Protein AF-A0A811MBH6-F1 (afdb_monomer_lite)

Secondary structure (DSSP, 8-state):
-HHHHHHHHHHHHHHHHHHHHHHHHHTS---PPP-------HHHHHIIIIITHHHH-S--TTT----TT--TT------TTTSPTTHHHHHHHHHHHHHTS-HHHHHHHHHHHHHHHHHHHHHHHHHHHH--SS-----HHHHHHHHHHHHHHHHHH--TT-----THHHHHHHHHTT--

Structure (mmCIF, N/CA/C/O backbone):
data_AF-A0A811MBH6-F1
#
_entry.id   AF-A0A811MBH6-F1
#
loop_
_atom_site.group_PDB
_atom_site.id
_atom_site.type_symbol
_atom_site.label_atom_id
_atom_site.label_alt_id
_atom_site.label_comp_id
_atom_site.label_asym_id
_atom_site.label_entity_id
_atom_site.label_seq_id
_atom_site.pdbx_PDB_ins_code
_atom_site.Cartn_x
_atom_site.Cartn_y
_atom_site.Cartn_z
_atom_site.occupancy
_atom_site.B_iso_or_equiv
_atom_site.auth_seq_id
_atom_site.auth_comp_id
_atom_site.auth_asym_id
_atom_site.auth_atom_id
_atom_site.pdbx_PDB_model_num
ATOM 1 N N . MET A 1 1 ? 5.755 -12.358 73.484 1.00 59.94 1 MET A N 1
ATOM 2 C CA . MET A 1 1 ? 5.235 -13.319 72.477 1.00 59.94 1 MET A CA 1
ATOM 3 C C . MET A 1 1 ? 4.619 -12.594 71.276 1.00 59.94 1 MET A C 1
ATOM 5 O O . MET A 1 1 ? 4.309 -13.219 70.271 1.00 59.94 1 MET A O 1
ATOM 9 N N . ASP A 1 2 ? 4.508 -11.267 71.351 1.00 74.44 2 ASP A N 1
ATOM 10 C CA . ASP A 1 2 ? 3.654 -10.449 70.485 1.00 74.44 2 ASP A CA 1
ATOM 11 C C . ASP A 1 2 ? 4.370 -9.972 69.214 1.00 74.44 2 ASP A C 1
ATOM 13 O O . ASP A 1 2 ? 3.753 -9.824 68.164 1.00 74.44 2 ASP A O 1
ATOM 17 N N . THR A 1 3 ? 5.696 -9.826 69.267 1.00 75.06 3 THR A N 1
ATOM 18 C CA . THR A 1 3 ? 6.516 -9.397 68.125 1.00 75.06 3 THR A CA 1
ATOM 19 C C . THR A 1 3 ? 6.673 -10.495 67.073 1.00 75.06 3 THR A C 1
ATOM 21 O O . THR A 1 3 ? 6.572 -10.224 65.881 1.00 75.06 3 THR A O 1
ATOM 24 N N . LEU A 1 4 ? 6.848 -11.755 67.489 1.00 79.38 4 LEU A N 1
ATOM 25 C CA . LEU A 1 4 ? 6.951 -12.896 66.571 1.00 79.38 4 LEU A CA 1
ATOM 26 C C . LEU A 1 4 ? 5.617 -13.156 65.850 1.00 79.38 4 LEU A C 1
ATOM 28 O O . LEU A 1 4 ? 5.606 -13.414 64.647 1.00 79.38 4 LEU A O 1
ATOM 32 N N . ALA A 1 5 ? 4.492 -13.003 66.557 1.00 81.56 5 ALA A N 1
ATOM 33 C CA . ALA A 1 5 ? 3.159 -13.088 65.966 1.00 81.56 5 ALA A CA 1
ATOM 34 C C . ALA A 1 5 ? 2.901 -11.956 64.952 1.00 81.56 5 ALA A C 1
ATOM 36 O O . ALA A 1 5 ? 2.386 -12.220 63.869 1.00 81.56 5 ALA A O 1
ATOM 37 N N . GLN A 1 6 ? 3.316 -10.720 65.254 1.00 83.44 6 GLN A N 1
ATOM 38 C CA . GLN A 1 6 ? 3.196 -9.578 64.336 1.00 83.44 6 GLN A CA 1
ATOM 39 C C . GLN A 1 6 ? 4.056 -9.719 63.073 1.00 83.44 6 GLN A C 1
ATOM 41 O O . GLN A 1 6 ? 3.622 -9.361 61.979 1.00 83.44 6 GLN A O 1
ATOM 46 N N . VAL A 1 7 ? 5.269 -10.264 63.193 1.00 86.62 7 VAL A N 1
ATOM 47 C CA . VAL A 1 7 ? 6.139 -10.493 62.028 1.00 86.62 7 VAL A CA 1
ATOM 48 C C . VAL A 1 7 ? 5.552 -11.576 61.116 1.00 86.62 7 VAL A C 1
ATOM 50 O O . VAL A 1 7 ? 5.576 -11.428 59.894 1.00 86.62 7 VAL A O 1
ATOM 53 N N . LEU A 1 8 ? 4.956 -12.631 61.685 1.00 85.50 8 LEU A N 1
ATOM 54 C CA . LEU A 1 8 ? 4.286 -13.681 60.910 1.00 85.50 8 LEU A CA 1
ATOM 55 C C . LEU A 1 8 ? 3.017 -13.177 60.204 1.00 85.50 8 LEU A C 1
ATOM 57 O O . LEU A 1 8 ? 2.779 -13.531 59.045 1.00 85.50 8 LEU A O 1
ATOM 61 N N . THR A 1 9 ? 2.211 -12.329 60.849 1.00 89.06 9 THR A N 1
ATOM 62 C CA . THR A 1 9 ? 1.011 -11.753 60.216 1.00 89.06 9 THR A CA 1
ATOM 63 C C . THR A 1 9 ? 1.363 -10.762 59.109 1.00 89.06 9 THR A C 1
ATOM 65 O O . THR A 1 9 ? 0.762 -10.807 58.037 1.00 89.06 9 THR A O 1
ATOM 68 N N . LEU A 1 10 ? 2.388 -9.926 59.301 1.00 88.88 10 LEU A N 1
ATOM 69 C CA . LEU A 1 10 ? 2.881 -9.030 58.250 1.00 88.88 10 LEU A CA 1
ATOM 70 C C . LEU A 1 10 ? 3.491 -9.805 57.076 1.00 88.88 10 LEU A C 1
ATOM 72 O O . LEU A 1 10 ? 3.216 -9.485 55.920 1.00 88.88 10 LEU A O 1
ATOM 76 N N . GLY A 1 11 ? 4.267 -10.856 57.356 1.00 89.75 11 GLY A N 1
ATOM 77 C CA . GLY A 1 11 ? 4.858 -11.709 56.325 1.00 89.75 11 GLY A CA 1
ATOM 78 C C . GLY A 1 11 ? 3.803 -12.424 55.478 1.00 89.75 11 GLY A C 1
ATOM 79 O O . GLY A 1 11 ? 3.875 -12.410 54.249 1.00 89.75 11 GLY A O 1
ATOM 80 N N . THR A 1 12 ? 2.776 -12.992 56.113 1.00 90.94 12 THR A N 1
ATOM 81 C CA . THR A 1 12 ? 1.670 -13.656 55.401 1.00 90.94 12 THR A CA 1
ATOM 82 C C . THR A 1 12 ? 0.827 -12.666 54.596 1.00 90.94 12 THR A C 1
ATOM 84 O O . THR A 1 12 ? 0.524 -12.942 53.435 1.00 90.94 12 THR A O 1
ATOM 87 N N . ALA A 1 13 ? 0.527 -11.483 55.141 1.00 90.31 13 ALA A N 1
ATOM 88 C CA . ALA A 1 13 ? -0.173 -10.424 54.415 1.00 90.31 13 ALA A CA 1
ATOM 89 C C . ALA A 1 13 ? 0.612 -9.945 53.181 1.00 90.31 13 ALA A C 1
ATOM 91 O O . ALA A 1 13 ? 0.028 -9.761 52.113 1.00 90.31 13 ALA A O 1
ATOM 92 N N . PHE A 1 14 ? 1.937 -9.809 53.292 1.00 91.19 14 PHE A N 1
ATOM 93 C CA . PHE A 1 14 ? 2.798 -9.419 52.175 1.00 91.19 14 PHE A CA 1
ATOM 94 C C . PHE A 1 14 ? 2.843 -10.484 51.073 1.00 91.19 14 PHE A C 1
ATOM 96 O O . PHE A 1 14 ? 2.757 -10.157 49.889 1.00 91.19 14 PHE A O 1
ATOM 103 N N . ILE A 1 15 ? 2.903 -11.767 51.441 1.00 90.38 15 ILE A N 1
ATOM 104 C CA . ILE A 1 15 ? 2.853 -12.876 50.478 1.00 90.38 15 ILE A CA 1
ATOM 105 C C . ILE A 1 15 ? 1.495 -12.920 49.770 1.00 90.38 15 ILE A C 1
ATOM 107 O O . ILE A 1 15 ? 1.453 -13.084 48.552 1.00 90.38 15 ILE A O 1
ATOM 111 N N . ILE A 1 16 ? 0.390 -12.723 50.496 1.00 91.25 16 ILE A N 1
ATOM 112 C CA . ILE A 1 16 ? -0.957 -12.656 49.910 1.00 91.25 16 ILE A CA 1
ATOM 113 C C . ILE A 1 16 ? -1.067 -11.457 48.963 1.00 91.25 16 ILE A C 1
ATOM 115 O O . ILE A 1 16 ? -1.556 -11.605 47.843 1.00 91.25 16 ILE A O 1
ATOM 119 N N . PHE A 1 17 ? -0.559 -10.291 49.364 1.00 88.38 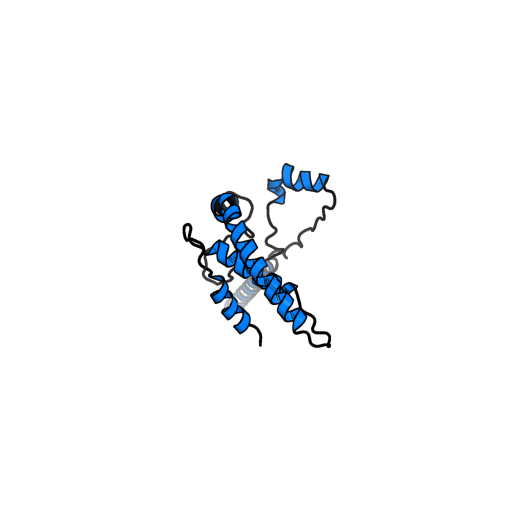17 PHE A N 1
ATOM 120 C CA . PHE A 1 17 ? -0.530 -9.098 48.524 1.00 88.38 17 PHE A CA 1
ATOM 121 C C . PHE A 1 17 ? 0.276 -9.333 47.243 1.00 88.38 17 PHE A C 1
ATOM 123 O O . PHE A 1 17 ? -0.215 -9.054 46.152 1.00 88.38 17 PHE A O 1
ATOM 130 N N . LEU A 1 18 ? 1.468 -9.930 47.343 1.00 87.94 18 LEU A N 1
ATOM 131 C CA . LEU A 1 18 ? 2.272 -10.308 46.182 1.00 87.94 18 LEU A CA 1
ATOM 132 C C . LEU A 1 18 ? 1.572 -11.349 45.309 1.00 87.94 18 LEU A C 1
ATOM 134 O O . LEU A 1 18 ? 1.647 -11.255 44.088 1.00 87.94 18 LEU A O 1
ATOM 138 N N . ALA A 1 19 ? 0.875 -12.321 45.894 1.00 84.06 19 ALA A N 1
ATOM 139 C CA . ALA A 1 19 ? 0.134 -13.326 45.143 1.00 84.06 19 ALA A CA 1
ATOM 140 C C . ALA A 1 19 ? -1.039 -12.703 44.376 1.00 84.06 19 ALA A C 1
ATOM 142 O O . ALA A 1 19 ? -1.227 -13.024 43.207 1.00 84.06 19 ALA A O 1
ATOM 143 N N . ILE A 1 20 ? -1.786 -11.776 44.985 1.00 81.06 20 ILE A N 1
ATOM 144 C CA . ILE A 1 20 ? -2.887 -11.047 44.338 1.00 81.06 20 ILE A CA 1
ATOM 145 C C . ILE A 1 20 ? -2.348 -10.088 43.276 1.00 81.06 20 ILE A C 1
ATOM 147 O O . ILE A 1 20 ? -2.888 -10.036 42.176 1.00 81.06 20 ILE A O 1
ATOM 151 N N . PHE A 1 21 ? -1.267 -9.367 43.567 1.00 74.19 21 PHE A N 1
ATOM 152 C CA . PHE A 1 21 ? -0.643 -8.430 42.637 1.00 74.19 21 PHE A CA 1
ATOM 153 C C . PHE A 1 21 ? -0.051 -9.157 41.428 1.00 74.19 21 PHE A C 1
ATOM 155 O O . PHE A 1 21 ? -0.324 -8.786 40.289 1.00 74.19 21 PHE A O 1
ATOM 162 N N . ARG A 1 22 ? 0.663 -10.269 41.649 1.00 73.50 22 ARG A N 1
ATOM 163 C CA . ARG A 1 22 ? 1.119 -11.155 40.570 1.00 73.50 22 ARG A CA 1
ATOM 164 C C . ARG A 1 22 ? -0.071 -11.741 39.829 1.00 73.50 22 ARG A C 1
ATOM 166 O O . ARG A 1 22 ? -0.105 -11.674 38.615 1.00 73.50 22 ARG A O 1
ATOM 173 N N . ARG A 1 23 ? -1.094 -12.240 40.515 1.00 65.06 23 ARG A N 1
ATOM 174 C CA . ARG A 1 23 ? -2.296 -12.765 39.863 1.00 65.06 23 ARG A CA 1
ATOM 175 C C . ARG A 1 23 ? -3.006 -11.697 39.020 1.00 65.06 23 ARG A C 1
ATOM 177 O O . ARG A 1 23 ? -3.444 -12.016 37.930 1.00 65.06 23 ARG A O 1
ATOM 184 N N . SER A 1 24 ? -3.067 -10.445 39.462 1.00 62.00 24 SER A N 1
ATOM 185 C CA . SER A 1 24 ? -3.649 -9.317 38.720 1.00 62.00 24 SER A CA 1
ATOM 186 C C . SER A 1 24 ? -2.819 -8.942 37.486 1.00 62.00 24 SER A C 1
ATOM 188 O O . SER A 1 24 ? -3.363 -8.799 36.396 1.00 62.00 24 SER A O 1
ATOM 190 N N . ILE A 1 25 ? -1.490 -8.880 37.629 1.00 58.94 25 ILE A N 1
ATOM 191 C CA . ILE A 1 25 ? -0.562 -8.612 36.520 1.00 58.94 25 ILE A CA 1
ATOM 192 C C . ILE A 1 25 ? -0.583 -9.748 35.490 1.00 58.94 25 ILE A C 1
ATOM 194 O O . ILE A 1 25 ? -0.541 -9.496 34.290 1.00 58.94 25 ILE A O 1
ATOM 198 N N . TRP A 1 26 ? -0.675 -10.998 35.947 1.00 55.28 26 TRP A N 1
ATOM 199 C CA . TRP A 1 26 ? -0.705 -12.184 35.088 1.00 55.28 26 TRP A CA 1
ATOM 200 C C . TRP A 1 26 ? -2.098 -12.457 34.499 1.00 55.28 26 TRP A C 1
ATOM 202 O O . TRP A 1 26 ? -2.190 -13.039 33.424 1.00 55.28 26 TRP A O 1
ATOM 212 N N . HIS A 1 27 ? -3.173 -11.982 35.143 1.00 49.97 27 HIS A N 1
ATOM 213 C CA . HIS A 1 27 ? -4.518 -11.883 34.553 1.00 49.97 27 HIS A CA 1
ATOM 214 C C . HIS A 1 27 ? -4.703 -10.617 33.717 1.00 49.97 27 HIS A C 1
ATOM 216 O O . HIS A 1 27 ? -5.833 -10.285 33.352 1.00 49.97 27 HIS A O 1
ATOM 222 N N . GLY A 1 28 ? -3.612 -9.934 33.354 1.00 49.34 28 GLY A N 1
ATOM 223 C CA . GLY A 1 28 ? -3.581 -9.106 32.159 1.00 49.34 28 GLY A CA 1
ATOM 224 C C . GLY A 1 28 ? -4.076 -9.956 30.995 1.00 49.34 28 GLY A C 1
ATOM 225 O O . GLY A 1 28 ? -3.350 -10.799 30.480 1.00 49.34 28 GLY A O 1
ATOM 226 N N . ARG A 1 29 ? -5.368 -9.790 30.693 1.00 46.25 29 ARG A N 1
ATOM 227 C CA . ARG A 1 29 ? -6.180 -10.505 29.709 1.00 46.25 29 ARG A CA 1
ATOM 228 C C . ARG A 1 29 ? -5.295 -11.004 28.570 1.00 46.25 29 ARG A C 1
ATOM 230 O O . ARG A 1 29 ? -4.801 -10.188 27.794 1.00 46.25 29 ARG A O 1
ATOM 237 N N . ALA A 1 30 ? -5.088 -12.322 28.490 1.00 50.75 30 ALA A N 1
ATOM 238 C CA . ALA A 1 30 ? -4.454 -12.931 27.326 1.00 50.75 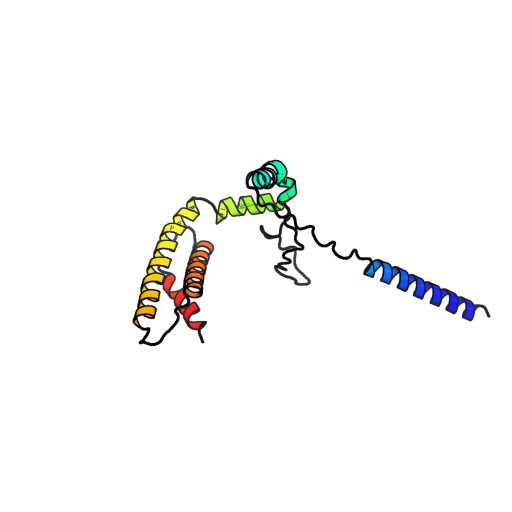30 ALA A CA 1
ATOM 239 C C . ALA A 1 30 ? -5.114 -12.317 26.080 1.00 50.75 30 ALA A C 1
ATOM 241 O O . ALA A 1 30 ? -6.352 -12.261 26.051 1.00 50.75 30 ALA A O 1
ATOM 242 N N . PRO A 1 31 ? -4.346 -11.768 25.118 1.00 55.06 31 PRO A N 1
ATOM 243 C CA . PRO A 1 31 ? -4.934 -11.090 23.976 1.00 55.06 31 PRO A CA 1
ATOM 244 C C . PRO A 1 31 ? -5.875 -12.084 23.305 1.00 55.06 31 PRO A C 1
ATOM 246 O O . PRO A 1 31 ? -5.450 -13.154 22.866 1.00 55.06 31 PRO A O 1
ATOM 249 N N . ALA A 1 32 ? -7.173 -11.769 23.324 1.00 59.28 32 ALA A N 1
ATOM 250 C CA . ALA A 1 32 ? -8.172 -12.596 22.676 1.00 59.28 32 ALA A CA 1
ATOM 251 C C . ALA A 1 32 ? -7.722 -12.753 21.225 1.00 59.28 32 ALA A C 1
ATOM 253 O O . ALA A 1 32 ? -7.455 -11.749 20.558 1.00 59.28 32 ALA A O 1
ATOM 254 N N . ARG A 1 33 ? -7.558 -14.001 20.766 1.00 58.69 33 ARG A N 1
ATOM 255 C CA . ARG A 1 33 ? -7.240 -14.257 19.361 1.00 58.69 33 ARG A CA 1
ATOM 256 C C . ARG A 1 33 ? -8.287 -13.512 18.531 1.00 58.69 33 ARG A C 1
ATOM 258 O O . ARG A 1 33 ? -9.475 -13.739 18.769 1.00 58.69 33 ARG A O 1
ATOM 265 N N . PRO A 1 34 ? -7.880 -12.596 17.639 1.00 65.44 34 PRO A N 1
ATOM 266 C CA . PRO A 1 34 ? -8.842 -11.877 16.826 1.00 65.44 34 PRO A CA 1
ATOM 267 C C . PRO A 1 34 ? -9.631 -12.897 16.005 1.00 65.44 34 PRO A C 1
ATOM 269 O O . PRO A 1 34 ? -9.047 -13.800 15.405 1.00 65.44 34 PRO A O 1
ATOM 272 N N . THR A 1 35 ? -10.957 -12.780 16.016 1.00 74.00 35 THR A N 1
ATOM 273 C CA . THR A 1 35 ? -11.817 -13.582 15.148 1.00 74.00 35 THR A CA 1
ATOM 274 C C . THR A 1 35 ? -11.525 -13.177 13.708 1.00 74.00 35 THR A C 1
ATOM 276 O O . THR A 1 35 ? -11.793 -12.041 13.322 1.00 74.00 35 THR A O 1
ATOM 279 N N . LEU A 1 36 ? -10.942 -14.088 12.930 1.00 78.81 36 LEU A N 1
ATOM 280 C CA . LEU A 1 36 ? -10.725 -13.885 11.504 1.00 78.81 36 LEU A CA 1
ATOM 281 C C . LEU A 1 36 ? -12.007 -14.271 10.767 1.00 78.81 36 LEU A C 1
ATOM 283 O O . LEU A 1 36 ? -12.425 -15.426 10.817 1.00 78.81 36 LEU A O 1
ATOM 287 N N . VAL A 1 37 ? -12.628 -13.297 10.110 1.00 82.81 37 VAL A N 1
ATOM 288 C CA . VAL A 1 37 ? -13.786 -13.514 9.239 1.00 82.81 37 VAL A CA 1
ATOM 289 C C . VAL A 1 37 ? -13.319 -13.317 7.805 1.00 82.81 37 VAL A C 1
ATOM 291 O O . VAL A 1 37 ? -12.850 -12.236 7.452 1.00 82.81 37 VAL A O 1
ATOM 294 N N . GLU A 1 38 ? -13.423 -14.365 6.993 1.00 86.25 38 GLU A N 1
ATOM 295 C CA . GLU A 1 38 ? -13.145 -14.302 5.561 1.00 86.25 38 GLU A CA 1
ATOM 296 C C . GLU A 1 38 ? -14.438 -13.974 4.808 1.00 86.25 38 GLU A C 1
ATOM 298 O O . GLU A 1 38 ? -15.464 -14.627 4.998 1.00 86.25 38 GLU A O 1
ATOM 303 N N . ILE A 1 39 ? -14.391 -12.940 3.968 1.00 88.12 39 ILE A N 1
ATOM 304 C CA . ILE A 1 39 ? -15.508 -12.525 3.119 1.00 88.12 39 ILE A CA 1
ATOM 305 C C . ILE A 1 39 ? -15.076 -12.739 1.670 1.00 88.12 39 ILE A C 1
ATOM 307 O O . ILE A 1 39 ? -14.257 -11.983 1.153 1.00 88.12 39 ILE A O 1
ATOM 311 N N . SER A 1 40 ? -15.621 -13.767 1.020 1.00 90.88 40 SER A N 1
ATOM 312 C CA . SER A 1 40 ? -15.307 -14.087 -0.382 1.00 90.88 40 SER A CA 1
ATOM 313 C C . SER A 1 40 ? -16.317 -13.492 -1.376 1.00 90.88 40 SER A C 1
ATOM 315 O O . SER A 1 40 ? -16.017 -13.375 -2.561 1.00 90.88 40 SER A O 1
ATOM 317 N N . ASP A 1 41 ? -17.514 -13.111 -0.916 1.00 95.12 41 ASP A N 1
ATOM 318 C CA . ASP A 1 41 ? -18.573 -12.552 -1.765 1.00 95.12 41 ASP A CA 1
ATOM 319 C C . ASP A 1 41 ? -18.402 -11.036 -1.961 1.00 95.12 41 ASP A C 1
ATOM 321 O O . ASP A 1 41 ? -18.299 -10.270 -1.001 1.00 95.12 41 ASP A O 1
ATOM 325 N N . SER A 1 42 ? -18.430 -10.598 -3.222 1.00 91.38 42 SER A N 1
ATOM 326 C CA . SER A 1 42 ? -18.357 -9.190 -3.619 1.00 91.38 42 SER A CA 1
ATOM 327 C C . SER A 1 42 ? -19.511 -8.324 -3.097 1.00 91.38 42 SER A C 1
ATOM 329 O O . SER A 1 42 ? -19.283 -7.163 -2.756 1.00 91.38 42 SER A O 1
ATOM 331 N N . ALA A 1 43 ? -20.734 -8.857 -3.001 1.00 92.88 43 ALA A N 1
ATOM 332 C CA . ALA A 1 43 ? -21.889 -8.106 -2.510 1.00 92.88 43 ALA A CA 1
ATOM 333 C C . ALA A 1 43 ? -21.756 -7.845 -1.005 1.00 92.88 43 ALA A C 1
ATOM 335 O O . ALA A 1 43 ? -21.917 -6.714 -0.546 1.00 92.88 43 ALA A O 1
ATOM 336 N N . VAL A 1 44 ? -21.354 -8.873 -0.254 1.00 89.56 44 VAL A N 1
ATOM 337 C CA . VAL A 1 44 ? -21.083 -8.771 1.185 1.00 89.56 44 VAL A CA 1
ATOM 338 C C . VAL A 1 44 ? -19.878 -7.866 1.449 1.00 89.56 44 VAL A C 1
ATOM 340 O O . VAL A 1 44 ? -19.931 -7.029 2.348 1.00 89.56 44 VAL A O 1
ATOM 343 N N . ALA A 1 45 ? -18.819 -7.963 0.638 1.00 90.44 45 ALA A N 1
ATOM 344 C CA . ALA A 1 45 ? -17.660 -7.078 0.732 1.00 90.44 45 ALA A CA 1
ATOM 345 C C . ALA A 1 45 ? -18.038 -5.615 0.468 1.00 90.44 45 ALA A C 1
ATOM 347 O O . ALA A 1 45 ? -17.582 -4.727 1.185 1.00 90.44 45 ALA A O 1
ATOM 348 N N . ARG A 1 46 ? -18.907 -5.352 -0.516 1.00 91.88 46 ARG A N 1
ATOM 349 C CA . ARG A 1 46 ? -19.420 -4.007 -0.791 1.00 91.88 46 ARG A CA 1
ATOM 350 C C . ARG A 1 46 ? -20.175 -3.453 0.413 1.00 91.88 46 ARG A C 1
ATOM 352 O O . ARG A 1 46 ? -19.885 -2.339 0.831 1.00 91.88 46 ARG A O 1
ATOM 359 N N . THR A 1 47 ? -21.097 -4.219 0.986 1.00 90.12 47 THR A N 1
ATOM 360 C CA . THR A 1 47 ? -21.862 -3.773 2.158 1.00 90.12 47 THR A CA 1
ATOM 361 C C . THR A 1 47 ? -20.961 -3.554 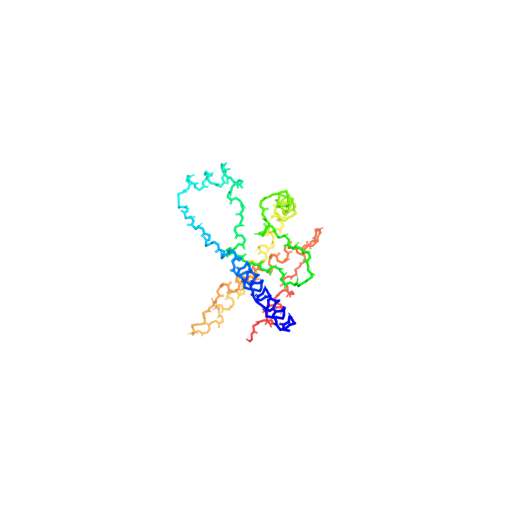3.373 1.00 90.12 47 THR A C 1
ATOM 363 O O . THR A 1 47 ? -21.076 -2.537 4.051 1.00 90.12 47 THR A O 1
ATOM 366 N N . ALA A 1 48 ? -19.992 -4.436 3.615 1.00 88.31 48 ALA A N 1
ATOM 367 C CA . ALA A 1 48 ? -19.035 -4.262 4.705 1.00 88.31 48 ALA A CA 1
ATOM 368 C C . ALA A 1 48 ? -18.133 -3.025 4.516 1.00 88.31 48 ALA A C 1
ATOM 370 O O . ALA A 1 48 ? -17.926 -2.268 5.461 1.00 88.31 48 ALA A O 1
ATOM 371 N N . LEU A 1 49 ? -17.603 -2.802 3.308 1.00 87.69 49 LEU A N 1
ATOM 372 C CA . LEU A 1 49 ? -16.623 -1.742 3.035 1.00 87.69 49 LEU A CA 1
ATOM 373 C C . LEU A 1 49 ? -17.242 -0.376 2.716 1.00 87.69 49 LEU A C 1
ATOM 375 O O . LEU A 1 49 ? -16.562 0.632 2.884 1.00 87.69 49 LEU A O 1
ATOM 379 N N . ILE A 1 50 ? -18.487 -0.326 2.233 1.00 87.31 50 ILE A N 1
ATOM 380 C CA . ILE A 1 50 ? -19.171 0.919 1.851 1.00 87.31 50 ILE A CA 1
ATOM 381 C C . ILE A 1 50 ? -20.235 1.281 2.884 1.00 87.31 50 ILE A C 1
ATOM 383 O O . ILE A 1 50 ? -20.164 2.359 3.469 1.00 87.31 50 ILE A O 1
ATOM 387 N N . ASP A 1 51 ? -21.193 0.385 3.133 1.00 88.81 51 ASP A N 1
ATOM 388 C CA . ASP A 1 51 ? -22.354 0.693 3.979 1.00 88.81 51 ASP A CA 1
ATOM 389 C C . ASP A 1 51 ? -21.989 0.695 5.475 1.00 88.81 51 ASP A C 1
ATOM 391 O O . ASP A 1 51 ? -22.543 1.469 6.253 1.00 88.81 51 ASP A O 1
ATOM 395 N N . HIS A 1 52 ? -21.013 -0.131 5.870 1.00 85.50 52 HIS A N 1
ATOM 396 C CA . HIS A 1 52 ? -20.504 -0.251 7.245 1.00 85.50 52 HIS A CA 1
ATOM 397 C C . HIS A 1 52 ? -19.016 0.107 7.367 1.00 85.50 52 HIS A C 1
ATOM 399 O O . HIS A 1 52 ? -18.284 -0.441 8.200 1.00 85.50 52 HIS A O 1
ATOM 405 N N . ALA A 1 53 ? -18.552 1.035 6.525 1.00 80.06 53 ALA A N 1
ATOM 406 C CA . ALA A 1 53 ? -17.148 1.424 6.449 1.00 80.06 53 ALA A CA 1
ATOM 407 C C . ALA A 1 53 ? -16.576 1.856 7.810 1.00 80.06 53 ALA A C 1
ATOM 409 O O . ALA A 1 53 ? -15.435 1.549 8.131 1.00 80.06 53 ALA A O 1
ATOM 410 N N . ASP A 1 54 ? -17.351 2.543 8.642 1.00 77.44 54 ASP A N 1
ATOM 411 C CA . ASP A 1 54 ? -16.954 2.991 9.978 1.00 77.44 54 ASP A CA 1
ATOM 412 C C . ASP A 1 54 ? -16.624 1.837 10.944 1.00 77.44 54 ASP A C 1
ATOM 414 O O . ASP A 1 54 ? -15.679 1.949 11.730 1.00 77.44 54 ASP A O 1
ATOM 418 N N . ALA A 1 55 ? -17.347 0.718 10.852 1.00 78.94 55 ALA A N 1
ATOM 419 C CA . ALA A 1 55 ? -17.111 -0.473 11.663 1.00 78.94 55 ALA A CA 1
ATOM 420 C C . ALA A 1 55 ? -15.879 -1.268 11.195 1.00 78.94 55 ALA A C 1
ATOM 422 O O . ALA A 1 55 ? -15.120 -1.773 12.026 1.00 78.94 55 ALA A O 1
ATOM 423 N N . PHE A 1 56 ? -15.653 -1.350 9.879 1.00 76.62 56 PHE A N 1
ATOM 424 C CA . PHE A 1 56 ? -14.599 -2.185 9.280 1.00 76.62 56 PHE A CA 1
ATOM 425 C C . PHE A 1 56 ? -13.308 -1.438 8.905 1.00 76.62 56 PHE A C 1
ATOM 427 O O . PHE A 1 56 ? -12.290 -2.080 8.655 1.00 76.62 56 PHE A O 1
ATOM 434 N N . SER A 1 57 ? -13.290 -0.100 8.914 1.00 76.25 57 SER A N 1
ATOM 435 C CA . SER A 1 57 ? -12.087 0.689 8.576 1.00 76.25 57 SER A CA 1
ATOM 436 C C . SER A 1 57 ? -11.012 0.671 9.664 1.00 76.25 57 SER A C 1
ATOM 438 O O . SER A 1 57 ? -9.896 1.139 9.447 1.00 76.25 57 SER A O 1
ATOM 440 N N . ASN A 1 58 ? -11.320 0.157 10.856 1.00 73.69 58 ASN A N 1
ATOM 441 C CA . ASN A 1 58 ? -10.339 0.049 11.925 1.00 73.69 58 ASN A CA 1
ATOM 442 C C . ASN A 1 58 ? -9.414 -1.144 11.687 1.00 73.69 58 ASN A C 1
ATOM 444 O O . ASN A 1 58 ? -9.816 -2.302 11.790 1.00 73.69 58 ASN A O 1
ATOM 448 N N . HIS A 1 59 ? -8.140 -0.859 11.432 1.00 68.69 59 HIS A N 1
ATOM 449 C CA . HIS A 1 59 ? -7.125 -1.896 11.332 1.00 68.69 59 HIS A CA 1
ATOM 450 C C . HIS A 1 59 ? -6.884 -2.530 12.705 1.00 68.69 59 HIS A C 1
ATOM 452 O O . HIS A 1 59 ? -6.617 -1.846 13.699 1.00 68.69 59 HIS A O 1
ATOM 458 N N . LEU A 1 60 ? -6.959 -3.861 12.762 1.00 57.88 60 LEU A N 1
ATOM 459 C CA . LEU A 1 60 ? -6.545 -4.623 13.932 1.00 57.88 60 LEU A CA 1
ATOM 460 C C . LEU A 1 60 ? -5.024 -4.491 14.077 1.00 57.88 60 LEU A C 1
ATOM 462 O O . LEU A 1 60 ? -4.257 -5.264 13.507 1.00 57.88 60 LEU A O 1
ATOM 466 N N . LEU A 1 61 ? -4.595 -3.513 14.878 1.00 54.84 61 LEU A N 1
ATOM 467 C CA . LEU A 1 61 ? -3.190 -3.233 15.216 1.00 54.84 61 LEU A CA 1
ATOM 468 C C . LEU A 1 61 ? -2.444 -4.452 15.793 1.00 54.84 61 LEU A C 1
ATOM 470 O O . LEU A 1 61 ? -1.223 -4.439 15.911 1.00 54.84 61 LEU A O 1
ATOM 474 N N . THR A 1 62 ? -3.179 -5.504 16.158 1.00 50.59 62 THR A N 1
ATOM 475 C CA . THR A 1 62 ? -2.676 -6.768 16.695 1.00 50.59 62 THR A CA 1
ATOM 476 C C . THR A 1 62 ? -2.189 -7.755 15.633 1.00 50.59 62 THR A C 1
ATOM 478 O O . THR A 1 62 ? -1.374 -8.609 15.968 1.00 50.59 62 THR A O 1
ATOM 481 N N . LEU A 1 63 ? -2.647 -7.664 14.377 1.00 45.59 63 LEU A N 1
ATOM 482 C CA . LEU A 1 63 ? -2.240 -8.587 13.302 1.00 45.59 63 LEU A CA 1
ATOM 483 C C . LEU A 1 63 ? -0.947 -8.156 12.599 1.00 45.59 63 LEU A C 1
ATOM 485 O O . LEU A 1 63 ? -0.219 -9.002 12.089 1.00 45.59 63 LEU A O 1
ATOM 489 N N . PHE A 1 64 ? -0.619 -6.864 12.640 1.00 46.59 64 PHE A N 1
ATOM 490 C CA . PHE A 1 64 ? 0.629 -6.325 12.104 1.00 46.59 64 PHE A CA 1
ATOM 491 C C . PHE A 1 64 ? 1.208 -5.303 13.084 1.00 46.59 64 PHE A C 1
ATOM 493 O O . PHE A 1 64 ? 1.021 -4.098 12.894 1.00 46.59 64 PHE A O 1
ATOM 500 N N . PRO A 1 65 ? 1.916 -5.742 14.142 1.00 47.19 65 PRO A N 1
ATOM 501 C CA . PRO A 1 65 ? 2.692 -4.839 14.972 1.00 47.19 65 PRO A CA 1
ATOM 502 C C . PRO A 1 65 ? 3.915 -4.391 14.168 1.00 47.19 65 PRO A C 1
ATOM 504 O O . PRO A 1 65 ? 5.042 -4.805 14.429 1.00 47.19 65 PRO A O 1
ATOM 507 N N . VAL A 1 66 ? 3.714 -3.536 13.163 1.00 49.69 66 VAL A N 1
ATOM 508 C CA . VAL A 1 66 ? 4.818 -2.752 12.625 1.00 49.69 66 VAL A CA 1
ATOM 509 C C . VAL A 1 66 ? 5.115 -1.711 13.694 1.00 49.69 66 VAL A C 1
ATOM 511 O O . VAL A 1 66 ? 4.534 -0.628 13.736 1.00 49.69 66 VAL A O 1
ATOM 514 N N . ALA A 1 67 ? 5.986 -2.097 14.621 1.00 47.44 67 ALA A N 1
ATOM 515 C CA . ALA A 1 67 ? 6.662 -1.222 15.557 1.00 47.44 67 ALA A CA 1
ATOM 516 C C . ALA A 1 67 ? 7.497 -0.212 14.757 1.00 47.44 67 ALA A C 1
ATOM 518 O O . ALA A 1 67 ? 8.713 -0.328 14.650 1.00 47.44 67 ALA A O 1
ATOM 519 N N . LEU A 1 68 ? 6.836 0.785 14.168 1.00 51.94 68 LEU A N 1
ATOM 520 C CA . LEU A 1 68 ? 7.448 1.778 13.286 1.00 51.94 68 LEU A CA 1
ATOM 521 C C . LEU A 1 68 ? 8.390 2.749 14.014 1.00 51.94 68 LEU A C 1
ATOM 523 O O . LEU A 1 68 ? 8.868 3.677 13.384 1.00 51.94 68 LEU A O 1
ATOM 527 N N . VAL A 1 69 ? 8.662 2.521 15.307 1.00 46.12 69 VAL A N 1
ATOM 528 C CA . VAL A 1 69 ? 9.893 2.824 16.061 1.00 46.12 69 VAL A CA 1
ATOM 529 C C . VAL A 1 69 ? 9.595 2.505 17.535 1.00 46.12 69 VAL A C 1
ATOM 531 O O . VAL A 1 69 ? 8.966 3.285 18.248 1.00 46.12 69 VAL A O 1
ATOM 534 N N . THR A 1 70 ? 10.025 1.342 18.028 1.00 43.97 70 THR A N 1
ATOM 535 C CA . THR A 1 70 ? 9.984 1.008 19.466 1.00 43.97 70 THR A CA 1
ATOM 536 C C . THR A 1 70 ? 11.216 1.563 20.169 1.00 43.97 70 THR A C 1
ATOM 538 O O . THR A 1 70 ? 12.147 0.838 20.506 1.00 43.97 70 THR A O 1
ATOM 541 N N . GLY A 1 71 ? 11.238 2.879 20.374 1.00 42.47 71 GLY A N 1
ATOM 542 C CA . GLY A 1 71 ? 12.196 3.541 21.256 1.00 42.47 71 GLY A CA 1
ATOM 543 C C . GLY A 1 71 ? 11.492 4.066 22.505 1.00 42.47 71 GLY A C 1
ATOM 544 O O . GLY A 1 71 ? 10.469 4.733 22.391 1.00 42.47 71 GLY A O 1
ATOM 545 N N . GLN A 1 72 ? 12.071 3.833 23.688 1.00 40.50 72 GLN A N 1
ATOM 546 C CA . GLN A 1 72 ? 11.581 4.231 25.029 1.00 40.50 72 GLN A CA 1
ATOM 547 C C . GLN A 1 72 ? 11.332 5.745 25.238 1.00 40.50 72 GLN A C 1
ATOM 549 O O . GLN A 1 72 ? 10.975 6.178 26.329 1.00 40.50 72 GLN A O 1
ATOM 554 N N . ARG A 1 73 ? 11.510 6.576 24.207 1.00 47.78 73 ARG A N 1
ATOM 555 C CA . ARG A 1 73 ? 11.258 8.020 24.235 1.00 47.78 73 ARG A CA 1
ATOM 556 C C . ARG A 1 73 ? 10.788 8.534 22.877 1.00 47.78 73 ARG A C 1
ATOM 558 O O . ARG A 1 73 ? 11.515 9.307 22.265 1.00 47.78 73 ARG A O 1
ATOM 565 N N . ARG A 1 74 ? 9.623 8.150 22.349 1.00 47.19 74 ARG A N 1
ATOM 566 C CA . ARG A 1 74 ? 9.079 8.862 21.174 1.00 47.19 74 ARG A CA 1
ATOM 567 C C . ARG A 1 74 ? 7.566 8.999 21.218 1.00 47.19 74 ARG A C 1
ATOM 569 O O . ARG A 1 74 ? 6.848 8.052 21.519 1.00 47.19 74 ARG A O 1
ATOM 576 N N . ARG A 1 75 ? 7.112 10.219 20.906 1.00 46.66 75 ARG A N 1
ATOM 577 C CA . ARG A 1 75 ? 5.731 10.529 20.528 1.00 46.66 75 ARG A CA 1
ATOM 578 C C . ARG A 1 75 ? 5.259 9.476 19.526 1.00 46.66 75 ARG A C 1
ATOM 580 O O . ARG A 1 75 ? 5.986 9.183 18.581 1.00 46.66 75 ARG A O 1
ATOM 587 N N . ARG A 1 76 ? 4.063 8.940 19.766 1.00 54.59 76 ARG A N 1
ATOM 588 C CA . ARG A 1 76 ? 3.294 8.074 18.864 1.00 54.59 76 ARG A CA 1
ATOM 589 C C . ARG A 1 76 ? 3.500 8.533 17.412 1.00 54.59 76 ARG A C 1
ATOM 591 O O . ARG A 1 76 ? 3.069 9.626 17.055 1.00 54.59 76 ARG A O 1
ATOM 598 N N . SER A 1 77 ? 4.236 7.767 16.609 1.00 56.34 77 SER A N 1
ATOM 599 C CA . SER A 1 77 ? 4.317 8.004 15.167 1.00 56.34 77 SER A CA 1
ATOM 600 C C . SER A 1 77 ? 3.095 7.342 14.540 1.00 56.34 77 SER A C 1
ATOM 602 O O . SER A 1 77 ? 3.135 6.171 14.158 1.00 56.34 77 SER A O 1
ATOM 604 N N . ASP A 1 78 ? 1.984 8.067 14.527 1.00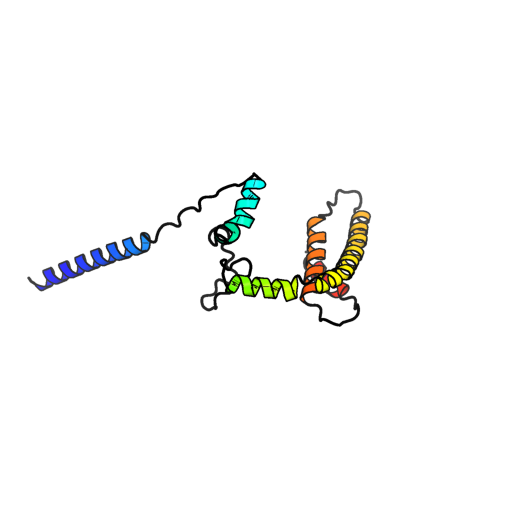 66.00 78 ASP A N 1
ATOM 605 C CA . ASP A 1 78 ? 0.757 7.606 13.890 1.00 66.00 78 ASP A CA 1
ATOM 606 C C . ASP A 1 78 ? 0.948 7.712 12.366 1.00 66.00 78 ASP A C 1
ATOM 608 O O . ASP A 1 78 ? 1.056 8.803 11.808 1.00 66.00 78 ASP A O 1
ATOM 612 N N . SER A 1 79 ? 1.098 6.562 11.701 1.00 68.06 79 SER A N 1
ATOM 613 C CA . SER A 1 79 ? 1.181 6.445 10.240 1.00 68.06 79 SER A CA 1
ATOM 614 C C . SER A 1 79 ? -0.220 6.252 9.676 1.00 68.06 79 SER A C 1
ATOM 616 O O . SER A 1 79 ? -1.064 5.637 10.325 1.00 68.06 79 SER A O 1
ATOM 618 N N . ILE A 1 80 ? -0.472 6.673 8.436 1.00 71.38 80 ILE A N 1
ATOM 619 C CA . ILE A 1 80 ? -1.752 6.427 7.750 1.00 71.38 80 ILE A CA 1
ATOM 620 C C . ILE A 1 80 ? -2.184 4.946 7.794 1.00 71.38 80 ILE A C 1
ATOM 622 O O . ILE A 1 80 ? -3.372 4.659 7.883 1.00 71.38 80 ILE A O 1
ATOM 626 N N . SER A 1 81 ? -1.219 4.017 7.809 1.00 69.56 81 SER A N 1
ATOM 627 C CA . SER A 1 81 ? -1.444 2.567 7.888 1.00 69.56 81 SER A CA 1
ATOM 628 C C . SER A 1 81 ? -1.652 2.021 9.305 1.00 69.56 81 SER A C 1
ATOM 630 O O . SER A 1 81 ? -2.172 0.920 9.462 1.00 69.56 81 SER A O 1
ATOM 632 N N . SER A 1 82 ? -1.241 2.755 10.342 1.00 66.94 82 SER A N 1
ATOM 633 C CA . SER A 1 82 ? -1.314 2.322 11.745 1.00 66.94 82 SER A CA 1
ATOM 634 C C . SER A 1 82 ? -2.270 3.159 12.597 1.00 66.94 82 SER A C 1
ATOM 636 O O . SER A 1 82 ? -2.472 2.858 13.772 1.00 66.94 82 SER A O 1
ATOM 638 N N . THR A 1 83 ? -2.866 4.214 12.043 1.00 72.12 83 THR A N 1
ATOM 639 C CA . THR A 1 83 ? -3.817 5.045 12.785 1.00 72.12 83 THR A CA 1
ATOM 640 C C . THR A 1 83 ? -5.213 4.435 12.698 1.00 72.12 83 THR A C 1
ATOM 642 O O . THR A 1 83 ? -5.651 4.039 11.622 1.00 72.12 83 THR A O 1
ATOM 645 N N . GLN A 1 84 ? -5.931 4.380 13.823 1.00 73.38 84 GLN A N 1
ATOM 646 C CA . GLN A 1 84 ? -7.343 3.981 13.840 1.00 73.38 84 GLN A CA 1
ATOM 647 C C . GLN A 1 84 ? -8.207 5.001 13.090 1.00 73.38 84 GLN A C 1
ATOM 649 O O . GLN A 1 84 ? -7.874 6.190 13.037 1.00 73.38 84 GLN A O 1
ATOM 654 N N . TYR A 1 85 ? -9.330 4.541 12.539 1.00 75.56 85 TYR A N 1
ATOM 655 C CA . TYR A 1 85 ? -10.246 5.397 11.802 1.00 75.56 85 TYR A CA 1
ATOM 656 C C . TYR A 1 85 ? -10.810 6.481 12.731 1.00 75.56 85 TYR A C 1
ATOM 658 O O . TYR A 1 85 ? -11.358 6.206 13.797 1.00 75.56 85 TYR A O 1
ATOM 666 N N . GLY A 1 86 ? -10.635 7.745 12.345 1.00 80.62 86 GLY A N 1
ATOM 667 C CA . GLY A 1 86 ? -10.971 8.893 13.182 1.00 80.62 86 GLY A CA 1
ATOM 668 C C . GLY A 1 86 ? -10.481 10.215 12.589 1.00 80.62 86 GLY A C 1
ATOM 669 O O . GLY A 1 86 ? -9.975 10.237 11.464 1.00 80.62 86 GLY A O 1
ATOM 670 N N . PRO A 1 87 ? -10.604 11.336 13.326 1.00 82.69 87 PRO A N 1
ATOM 671 C CA . PRO A 1 87 ? -10.209 12.657 12.832 1.00 82.69 87 PRO A CA 1
ATOM 672 C C . PRO A 1 87 ? -8.741 12.722 12.395 1.00 82.69 87 PRO A C 1
ATOM 674 O O . PRO A 1 87 ? -8.438 13.300 11.356 1.00 82.69 87 PRO A O 1
ATOM 677 N N . LEU A 1 88 ? -7.842 12.072 13.143 1.00 82.00 88 LEU A N 1
ATOM 678 C CA . LEU A 1 88 ? -6.417 12.022 12.815 1.00 82.00 88 LEU A CA 1
ATOM 679 C C . LEU A 1 88 ? -6.157 11.273 11.502 1.00 82.00 88 LEU A C 1
ATOM 681 O O . LEU A 1 88 ? -5.453 11.790 10.639 1.00 82.00 88 LEU A O 1
ATOM 685 N N . TRP A 1 89 ? -6.773 10.101 11.320 1.00 83.00 89 TRP A N 1
ATOM 686 C CA . TRP A 1 89 ? -6.671 9.341 10.073 1.00 83.00 89 TRP A CA 1
ATOM 687 C C . TRP A 1 89 ? -7.207 10.141 8.886 1.00 83.00 89 TRP A C 1
ATOM 689 O O . TRP A 1 89 ? -6.551 10.200 7.853 1.00 83.00 89 TRP A O 1
ATOM 699 N N . ARG A 1 90 ? -8.346 10.833 9.042 1.00 85.06 90 ARG A N 1
ATOM 700 C CA . ARG A 1 90 ? -8.909 11.676 7.974 1.00 85.06 90 ARG A CA 1
ATOM 701 C C . ARG A 1 90 ? -7.967 12.807 7.588 1.00 85.06 90 ARG A C 1
ATOM 703 O O . ARG A 1 90 ? -7.766 13.026 6.405 1.00 85.06 90 ARG A O 1
ATOM 710 N N . VAL A 1 91 ? -7.368 13.501 8.557 1.00 85.62 91 VAL A N 1
ATOM 711 C CA . VAL A 1 91 ? -6.402 14.575 8.273 1.00 85.62 91 VAL A CA 1
ATOM 712 C C . VAL A 1 91 ? -5.165 14.021 7.568 1.00 85.62 91 VAL A C 1
ATOM 714 O O . VAL A 1 91 ? -4.751 14.573 6.553 1.00 85.62 91 VAL A O 1
ATOM 717 N N . LEU A 1 92 ? -4.604 12.909 8.052 1.00 83.94 92 LEU A N 1
ATOM 718 C CA . LEU A 1 92 ? -3.465 12.249 7.407 1.00 83.94 92 LEU A CA 1
ATOM 719 C C . LEU A 1 92 ? -3.801 11.811 5.980 1.00 83.94 92 LEU A C 1
ATOM 721 O O . LEU A 1 92 ? -3.019 12.062 5.069 1.00 83.94 92 LEU A O 1
ATOM 725 N N . HIS A 1 93 ? -4.971 11.206 5.780 1.00 83.50 93 HIS A N 1
ATOM 726 C CA . HIS A 1 93 ? -5.428 10.746 4.477 1.00 83.50 93 HIS A CA 1
ATOM 727 C C . HIS A 1 93 ? -5.680 11.916 3.528 1.00 83.50 93 HIS A C 1
ATOM 729 O O . HIS A 1 93 ? -5.176 11.893 2.413 1.00 83.50 93 HIS A O 1
ATOM 735 N N . CYS A 1 94 ? -6.378 12.968 3.966 1.00 85.38 94 CYS A N 1
ATOM 736 C CA . CYS A 1 94 ? -6.603 14.172 3.166 1.00 85.38 94 CYS A CA 1
ATOM 737 C C . CYS A 1 94 ? -5.278 14.816 2.748 1.00 85.38 94 CYS A C 1
ATOM 739 O O . CYS A 1 94 ? -5.076 15.048 1.558 1.00 85.38 94 CYS A O 1
ATOM 741 N N . ASN A 1 95 ? -4.352 15.015 3.692 1.00 86.00 95 ASN A N 1
ATOM 742 C CA . ASN A 1 95 ? -3.032 15.582 3.414 1.00 86.00 95 ASN A CA 1
ATOM 743 C C . ASN A 1 95 ? -2.229 14.696 2.455 1.00 86.00 95 ASN A C 1
ATOM 745 O O . ASN A 1 95 ? -1.607 15.188 1.519 1.00 86.00 95 ASN A O 1
ATOM 749 N N . PHE A 1 96 ? -2.264 13.378 2.651 1.00 83.12 96 PHE A N 1
ATOM 750 C CA . PHE A 1 96 ? -1.609 12.437 1.751 1.00 83.12 96 PHE A CA 1
ATOM 751 C C . PHE A 1 96 ? -2.242 12.454 0.356 1.00 83.12 96 PHE A C 1
ATOM 753 O O . PHE A 1 96 ? -1.528 12.416 -0.639 1.00 83.12 96 PHE A O 1
ATOM 760 N N . THR A 1 97 ? -3.565 12.567 0.245 1.00 84.25 97 THR A N 1
ATOM 761 C CA . THR A 1 97 ? -4.229 12.646 -1.060 1.00 84.25 97 THR A CA 1
ATOM 762 C C . THR A 1 97 ? -3.969 13.964 -1.780 1.00 84.25 97 THR A C 1
ATOM 764 O O . THR A 1 97 ? -3.731 13.948 -2.983 1.00 84.25 97 THR A O 1
ATOM 767 N N . SER A 1 98 ? -3.965 15.096 -1.068 1.00 82.00 98 SER A N 1
ATOM 768 C CA . SER A 1 98 ? -3.712 16.411 -1.662 1.00 82.00 98 SER A CA 1
ATOM 769 C C . SER A 1 98 ? -2.251 16.593 -2.053 1.00 82.00 98 SER A C 1
ATOM 771 O O . SER A 1 98 ? -1.958 17.253 -3.045 1.00 82.00 98 SER A O 1
ATOM 773 N N . GLU A 1 99 ? -1.333 16.006 -1.287 1.00 78.50 99 GLU A N 1
ATOM 774 C CA . GLU A 1 99 ? 0.089 16.098 -1.568 1.00 78.50 99 GLU A CA 1
ATOM 775 C C . GLU A 1 99 ? 0.559 14.944 -2.450 1.00 78.50 99 GLU A C 1
ATOM 777 O O . GLU A 1 99 ? 1.083 15.199 -3.521 1.00 78.50 99 GLU A O 1
ATOM 782 N N . ALA A 1 100 ? 0.421 13.683 -2.056 1.00 75.44 100 ALA A N 1
ATOM 783 C CA . ALA A 1 100 ? 1.046 12.558 -2.756 1.00 75.44 100 ALA A CA 1
ATOM 784 C C . ALA A 1 100 ? 0.203 11.996 -3.914 1.00 75.44 100 ALA A C 1
ATOM 786 O O . ALA A 1 100 ? 0.761 11.669 -4.959 1.00 75.44 100 ALA A O 1
ATOM 787 N N . LEU A 1 101 ? -1.123 11.897 -3.752 1.00 77.25 101 LEU A N 1
ATOM 788 C CA . LEU A 1 101 ? -2.020 11.269 -4.741 1.00 77.25 101 LEU A CA 1
ATOM 789 C C . LEU A 1 101 ? -2.776 12.271 -5.623 1.00 77.25 101 LEU A C 1
ATOM 791 O O . LEU A 1 101 ? -3.742 11.910 -6.297 1.00 77.25 101 LEU A O 1
ATOM 795 N N . HIS A 1 102 ? -2.360 13.532 -5.635 1.00 79.19 102 HIS A N 1
ATOM 796 C CA . HIS A 1 102 ? -3.026 14.527 -6.458 1.00 79.19 102 HIS A CA 1
ATOM 797 C C . HIS A 1 102 ? -2.771 14.234 -7.949 1.00 79.19 102 HIS A C 1
ATOM 799 O O . HIS A 1 102 ? -1.627 13.955 -8.320 1.00 79.19 102 HIS A O 1
ATOM 805 N N . PRO A 1 103 ? -3.781 14.325 -8.838 1.00 75.50 103 PRO A N 1
ATOM 806 C CA . PRO A 1 103 ? -3.638 13.999 -10.264 1.00 75.50 103 PRO A CA 1
ATOM 807 C C . PRO A 1 103 ? -2.478 14.739 -10.949 1.00 75.50 103 PRO A C 1
ATOM 809 O O . PRO A 1 103 ? -1.764 14.158 -11.758 1.00 75.50 103 PRO A O 1
ATOM 812 N N . SER A 1 104 ? -2.185 15.977 -10.539 1.00 77.06 104 SER A N 1
ATOM 813 C CA . SER A 1 104 ? -1.029 16.723 -11.066 1.00 77.06 104 SER A CA 1
ATOM 814 C C . SER A 1 104 ? 0.344 16.121 -10.719 1.00 77.06 104 SER A C 1
ATOM 816 O O . SER A 1 104 ? 1.315 16.386 -11.425 1.00 77.06 104 SER A O 1
ATOM 818 N N . ARG A 1 105 ? 0.456 15.317 -9.652 1.00 72.88 105 ARG A N 1
ATOM 819 C CA . ARG A 1 105 ? 1.664 14.535 -9.322 1.00 72.88 105 ARG A CA 1
ATOM 820 C C . ARG A 1 105 ? 1.711 13.231 -10.112 1.00 72.88 105 ARG A C 1
ATOM 822 O O . ARG A 1 105 ? 2.790 12.803 -10.508 1.00 72.88 105 ARG A O 1
ATOM 829 N N . PHE A 1 106 ? 0.555 12.635 -10.411 1.00 75.31 106 PHE A N 1
ATOM 830 C CA . PHE A 1 106 ? 0.484 11.480 -11.309 1.00 75.31 106 PHE A CA 1
ATOM 831 C C . PHE A 1 106 ? 0.952 11.820 -12.728 1.00 75.31 106 PHE A C 1
ATOM 833 O O . PHE A 1 106 ? 1.643 11.011 -13.346 1.00 75.31 106 PHE A O 1
ATOM 840 N N . ASP A 1 107 ? 0.680 13.030 -13.214 1.00 78.19 107 ASP A N 1
ATOM 841 C CA . ASP A 1 107 ? 1.213 13.480 -14.505 1.00 78.19 107 ASP A CA 1
ATOM 842 C C . ASP A 1 107 ? 2.748 13.580 -14.499 1.00 78.19 107 ASP A C 1
ATOM 844 O O . ASP A 1 107 ? 3.401 13.229 -15.484 1.00 78.19 107 ASP A O 1
ATOM 848 N N . GLN A 1 108 ? 3.348 13.957 -13.364 1.00 76.56 108 GLN A N 1
ATOM 849 C CA . GLN A 1 108 ? 4.808 13.992 -13.179 1.00 76.56 108 GLN A CA 1
ATOM 850 C C . GLN A 1 108 ? 5.434 12.589 -13.105 1.00 76.56 108 GLN A C 1
ATOM 852 O O . GLN A 1 108 ? 6.621 12.428 -13.389 1.00 76.56 108 GLN A O 1
ATOM 857 N N . LEU A 1 109 ? 4.642 11.559 -12.792 1.00 77.56 109 LEU A N 1
ATOM 858 C CA . LEU A 1 109 ? 5.088 10.164 -12.790 1.00 77.56 109 LEU A CA 1
ATOM 859 C C . LEU A 1 109 ? 5.229 9.597 -14.213 1.00 77.56 109 LEU A C 1
ATOM 861 O O . LEU A 1 109 ? 6.023 8.685 -14.434 1.00 77.56 109 LEU A O 1
ATOM 865 N N . SER A 1 110 ? 4.481 10.123 -15.189 1.00 82.50 110 SER A N 1
ATOM 866 C CA . SER A 1 110 ? 4.519 9.654 -16.582 1.00 82.50 110 SER A CA 1
ATOM 867 C C . SER A 1 110 ? 5.925 9.695 -17.212 1.00 82.50 110 SER A C 1
ATOM 869 O O . SER A 1 110 ? 6.357 8.660 -17.732 1.00 82.50 110 SER A O 1
ATOM 871 N N . PRO A 1 111 ? 6.676 10.818 -17.162 1.00 85.00 111 PRO A N 1
ATOM 872 C CA . PRO A 1 111 ? 8.049 10.852 -17.669 1.00 85.00 111 PRO A CA 1
ATOM 873 C C . PRO A 1 111 ? 8.997 9.965 -16.851 1.00 85.00 111 PRO A C 1
ATOM 875 O O . PRO A 1 111 ? 9.748 9.196 -17.441 1.00 85.00 111 PRO A O 1
ATOM 878 N N . LEU A 1 112 ? 8.895 9.972 -15.517 1.00 84.38 112 LEU A N 1
ATOM 879 C CA . LEU A 1 112 ? 9.749 9.163 -14.635 1.00 84.38 112 LEU A CA 1
ATOM 880 C C . LEU A 1 112 ? 9.602 7.657 -14.887 1.00 84.38 112 LEU A C 1
ATOM 882 O O . LEU A 1 112 ? 10.585 6.915 -14.883 1.00 84.38 112 LEU A O 1
ATOM 886 N N . ARG A 1 113 ? 8.376 7.196 -15.160 1.00 85.75 113 ARG A N 1
ATOM 887 C CA . ARG A 1 113 ? 8.105 5.807 -15.545 1.00 85.75 113 ARG A CA 1
ATOM 888 C C . ARG A 1 113 ? 8.740 5.468 -16.889 1.00 85.75 113 ARG A C 1
ATOM 890 O O . ARG A 1 113 ? 9.314 4.393 -17.026 1.00 85.75 113 ARG A O 1
ATOM 897 N N . ARG A 1 114 ? 8.630 6.364 -17.876 1.00 87.75 114 ARG A N 1
ATOM 898 C CA . ARG A 1 114 ? 9.238 6.158 -19.200 1.00 87.75 114 ARG A CA 1
ATOM 899 C C . ARG A 1 114 ? 10.754 6.077 -19.107 1.00 87.75 114 ARG A C 1
ATOM 901 O O . ARG A 1 114 ? 11.313 5.152 -19.676 1.00 87.75 114 ARG A O 1
ATOM 908 N N . GLU A 1 115 ? 11.385 6.977 -18.360 1.00 86.75 115 GLU A N 1
ATOM 909 C CA . GLU A 1 115 ? 12.832 6.961 -18.109 1.00 86.75 115 GLU A CA 1
ATOM 910 C C . GLU A 1 115 ? 13.258 5.653 -17.434 1.00 86.75 115 GLU A C 1
ATOM 912 O O . GLU A 1 115 ? 14.144 4.964 -17.926 1.00 86.75 115 GLU A O 1
ATOM 917 N N . SER A 1 116 ? 12.543 5.235 -16.386 1.00 86.56 116 SER A N 1
ATOM 918 C CA . SER A 1 116 ? 12.857 4.005 -15.648 1.00 86.56 116 SER A CA 1
ATOM 919 C C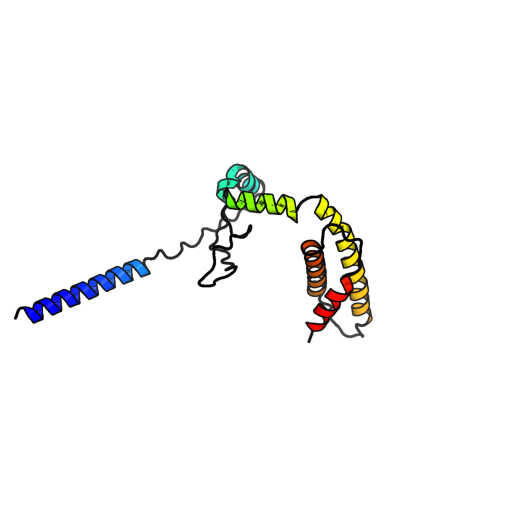 . SER A 1 116 ? 12.739 2.746 -16.517 1.00 86.56 116 SER A C 1
ATOM 921 O O . SER A 1 116 ? 13.561 1.839 -16.415 1.00 86.56 116 SER A O 1
ATOM 923 N N . VAL A 1 117 ? 11.737 2.677 -17.402 1.00 88.50 117 VAL A N 1
ATOM 924 C CA . VAL A 1 117 ? 11.570 1.558 -18.349 1.00 88.50 117 VAL A CA 1
ATOM 925 C C . VAL A 1 117 ? 12.618 1.614 -19.463 1.00 88.50 117 VAL A C 1
ATOM 927 O O . VAL A 1 117 ? 13.184 0.578 -19.813 1.00 88.50 117 VAL A O 1
ATOM 930 N N . ALA A 1 118 ? 12.896 2.806 -19.996 1.00 88.69 118 ALA A N 1
ATOM 931 C CA . ALA A 1 118 ? 13.925 3.026 -21.010 1.00 88.69 118 ALA A CA 1
ATOM 932 C C . ALA A 1 118 ? 15.328 2.683 -20.496 1.00 88.69 118 ALA A C 1
ATOM 934 O O . ALA A 1 118 ? 16.182 2.311 -21.288 1.00 88.69 118 ALA A O 1
ATOM 935 N N . ASP A 1 119 ? 15.545 2.760 -19.187 1.00 86.12 119 ASP A N 1
ATOM 936 C CA . ASP A 1 119 ? 16.775 2.361 -18.516 1.00 86.12 119 ASP A CA 1
ATOM 937 C C . ASP A 1 119 ? 16.832 0.856 -18.207 1.00 86.12 119 ASP A C 1
ATOM 939 O O . ASP A 1 119 ? 17.864 0.210 -18.414 1.00 86.12 119 ASP A O 1
ATOM 943 N N . LEU A 1 120 ? 15.719 0.284 -17.735 1.00 87.50 120 LEU A N 1
ATOM 944 C CA . LEU A 1 120 ? 15.622 -1.120 -17.333 1.00 87.50 120 LEU A CA 1
ATOM 945 C C . LEU A 1 120 ? 15.721 -2.082 -18.527 1.00 87.50 120 LEU A C 1
ATOM 947 O O . LEU A 1 120 ? 16.388 -3.113 -18.431 1.00 87.50 120 LEU A O 1
ATOM 951 N N . VAL A 1 121 ? 15.050 -1.772 -19.641 1.00 88.62 121 VAL A N 1
ATOM 952 C CA . VAL A 1 121 ? 14.945 -2.679 -20.799 1.00 88.62 121 VAL A CA 1
ATOM 953 C C . VAL A 1 121 ? 16.301 -2.914 -21.479 1.00 88.62 121 VAL A C 1
ATOM 955 O O . VAL A 1 121 ? 16.661 -4.081 -21.649 1.00 88.62 121 VAL A O 1
ATOM 958 N N . PRO A 1 122 ? 17.100 -1.881 -21.817 1.00 87.75 122 PRO A N 1
ATOM 959 C CA . PRO A 1 122 ? 18.432 -2.081 -22.381 1.00 87.75 122 PRO A CA 1
ATOM 960 C C . PRO A 1 122 ? 19.355 -2.838 -21.429 1.00 87.75 122 PRO A C 1
ATOM 962 O O . PRO A 1 122 ? 20.050 -3.759 -21.851 1.00 87.75 122 PRO A O 1
ATOM 965 N N . TRP A 1 123 ? 19.313 -2.517 -20.134 1.00 83.88 123 TRP A N 1
ATOM 966 C CA . TRP A 1 123 ? 20.137 -3.188 -19.132 1.00 83.88 123 TRP A CA 1
ATOM 967 C C . TRP A 1 123 ? 19.789 -4.682 -18.990 1.00 83.88 123 TRP A C 1
ATOM 969 O O . TRP A 1 123 ? 20.685 -5.526 -18.960 1.00 83.88 123 TRP A O 1
ATOM 979 N N . LEU A 1 124 ? 18.498 -5.040 -18.992 1.00 84.06 124 LEU A N 1
ATOM 980 C CA . LEU A 1 124 ? 18.063 -6.442 -19.031 1.00 84.06 124 LEU A CA 1
ATOM 981 C C . LEU A 1 124 ? 18.492 -7.132 -20.328 1.00 84.06 124 LEU A C 1
ATOM 983 O O . LEU A 1 124 ? 18.995 -8.251 -20.278 1.00 84.06 124 LEU A O 1
ATOM 987 N N . SER A 1 125 ? 18.331 -6.466 -21.474 1.00 82.94 125 SER A N 1
ATOM 988 C CA . SER A 1 125 ? 18.719 -7.029 -22.771 1.00 82.94 125 SER A CA 1
ATOM 989 C C . SER A 1 125 ? 20.221 -7.316 -22.859 1.00 82.94 125 SER A C 1
ATOM 991 O O . SER A 1 125 ? 20.611 -8.352 -23.391 1.00 82.94 125 SER A O 1
ATOM 993 N N . ALA A 1 126 ? 21.057 -6.462 -22.257 1.00 82.75 126 ALA A N 1
ATOM 994 C CA . ALA A 1 126 ? 22.498 -6.661 -22.182 1.00 82.75 126 ALA A CA 1
ATOM 995 C C . ALA A 1 126 ? 22.859 -7.865 -21.299 1.00 82.75 126 ALA A C 1
ATOM 997 O O . ALA A 1 126 ? 23.656 -8.699 -21.714 1.00 82.75 126 ALA A O 1
ATOM 998 N N . ARG A 1 127 ? 22.231 -8.019 -20.123 1.00 75.38 127 ARG A N 1
ATOM 999 C CA . ARG A 1 127 ? 22.465 -9.191 -19.259 1.00 75.38 127 ARG A CA 1
ATOM 1000 C C . ARG A 1 127 ? 22.025 -10.503 -19.901 1.00 75.38 127 ARG A C 1
ATOM 1002 O O . ARG A 1 127 ? 22.721 -11.500 -19.770 1.00 75.38 127 ARG A O 1
ATOM 1009 N N . VAL A 1 128 ? 20.911 -10.496 -20.632 1.00 76.69 128 VAL A N 1
ATOM 1010 C CA . VAL A 1 128 ? 20.452 -11.674 -21.383 1.00 76.69 128 VAL A CA 1
ATOM 1011 C C . VAL A 1 128 ? 21.410 -12.014 -22.530 1.00 76.69 128 VAL A C 1
ATOM 1013 O O . VAL A 1 128 ? 21.657 -13.188 -22.776 1.00 76.69 128 VAL A O 1
ATOM 1016 N N . ALA A 1 129 ? 21.978 -11.013 -23.211 1.00 75.69 129 ALA A N 1
ATOM 1017 C CA . ALA A 1 129 ? 22.928 -11.225 -24.306 1.00 75.69 129 ALA A CA 1
ATOM 1018 C C . ALA A 1 129 ? 24.319 -11.694 -23.837 1.00 75.69 129 ALA A C 1
ATOM 1020 O O . ALA A 1 129 ? 25.007 -12.390 -24.578 1.00 75.69 129 ALA A O 1
ATOM 1021 N N . VAL A 1 130 ? 24.730 -11.312 -22.623 1.00 69.06 130 VAL A N 1
ATOM 1022 C CA . VAL A 1 130 ? 26.000 -11.722 -21.993 1.00 69.06 130 VAL A CA 1
ATOM 1023 C C . VAL A 1 130 ? 25.903 -13.109 -21.346 1.00 69.06 130 VAL A C 1
ATOM 1025 O O . VAL A 1 130 ? 26.934 -13.705 -21.051 1.00 69.06 130 VAL A O 1
ATOM 1028 N N . GLY A 1 131 ? 24.689 -13.644 -21.166 1.00 60.84 131 GLY A N 1
ATOM 1029 C CA . GLY A 1 131 ? 24.443 -15.011 -20.712 1.00 60.84 131 GLY A CA 1
ATOM 1030 C C . GLY A 1 131 ? 25.037 -16.043 -21.673 1.00 60.84 131 GLY A C 1
ATOM 1031 O O . GLY A 1 131 ? 24.365 -16.544 -22.573 1.00 60.84 131 GLY A O 1
ATOM 1032 N N . ASP A 1 132 ? 26.315 -16.344 -21.473 1.00 49.09 132 ASP A N 1
ATOM 1033 C CA . ASP A 1 132 ? 27.111 -17.301 -22.227 1.00 49.09 132 ASP A CA 1
ATOM 1034 C C . ASP A 1 132 ? 26.630 -18.723 -21.929 1.00 49.09 132 ASP A C 1
ATOM 1036 O O . ASP A 1 132 ? 26.953 -19.281 -20.886 1.00 49.09 132 ASP A O 1
ATOM 1040 N N . GLY A 1 133 ? 25.790 -19.282 -22.808 1.00 53.72 133 GLY A N 1
ATOM 1041 C CA . GLY A 1 133 ? 25.574 -20.727 -23.000 1.00 53.72 133 GLY A CA 1
ATOM 1042 C C . GLY A 1 133 ? 25.149 -21.592 -21.799 1.00 53.72 133 GLY A C 1
ATOM 1043 O O . GLY A 1 133 ? 24.957 -22.795 -21.966 1.00 53.72 133 GLY A O 1
ATOM 1044 N N . GLY A 1 134 ? 24.977 -21.026 -20.607 1.00 50.75 134 GLY A N 1
ATOM 1045 C CA . GLY A 1 134 ? 24.963 -21.767 -19.352 1.00 50.75 134 GLY A CA 1
ATOM 1046 C C . GLY A 1 134 ? 24.063 -21.125 -18.311 1.00 50.75 134 GLY A C 1
ATOM 1047 O O . GLY A 1 134 ? 24.543 -20.616 -17.311 1.00 50.75 134 GLY A O 1
ATOM 1048 N N . GLY A 1 135 ? 22.750 -21.172 -18.537 1.00 55.84 135 GLY A N 1
ATOM 1049 C CA . GLY A 1 135 ? 21.747 -21.171 -17.465 1.00 55.84 135 GLY A CA 1
ATOM 1050 C C . GLY A 1 135 ? 21.774 -20.028 -16.442 1.00 55.84 135 GLY A C 1
ATOM 1051 O O . GLY A 1 135 ? 21.252 -20.237 -15.348 1.00 55.84 135 GLY A O 1
ATOM 1052 N N . ASP A 1 136 ? 22.341 -18.857 -16.749 1.00 60.22 136 ASP A N 1
ATOM 1053 C CA . ASP A 1 136 ? 22.292 -17.716 -15.831 1.00 60.22 136 ASP A CA 1
ATOM 1054 C C . ASP A 1 136 ? 20.847 -17.206 -15.727 1.00 60.22 136 ASP A C 1
ATOM 1056 O O . ASP A 1 136 ? 20.275 -16.625 -16.656 1.00 60.22 136 ASP A O 1
ATOM 1060 N N . VAL A 1 137 ? 20.203 -17.521 -14.603 1.00 66.88 137 VAL A N 1
ATOM 1061 C CA . VAL A 1 137 ? 18.812 -17.158 -14.348 1.00 66.88 137 VAL A CA 1
ATOM 1062 C C . VAL A 1 137 ? 18.775 -15.694 -13.941 1.00 66.88 137 VAL A C 1
ATOM 1064 O O . VAL A 1 137 ? 18.978 -15.334 -12.782 1.00 66.88 137 VAL A O 1
ATOM 1067 N N . VAL A 1 138 ? 18.447 -14.833 -14.899 1.00 67.25 138 VAL A N 1
ATOM 1068 C CA . VAL A 1 138 ? 18.217 -13.417 -14.624 1.00 67.25 138 VAL A CA 1
ATOM 1069 C C . VAL A 1 138 ? 16.963 -13.257 -13.757 1.00 67.25 138 VAL A C 1
ATOM 1071 O O . VAL A 1 138 ? 15.829 -13.366 -14.229 1.00 67.25 138 VAL A O 1
ATOM 1074 N N . VAL A 1 139 ? 17.151 -12.954 -12.469 1.00 77.75 139 VAL A N 1
ATOM 1075 C CA . VAL A 1 139 ? 16.043 -12.649 -11.554 1.00 77.75 139 VAL A CA 1
ATOM 1076 C C . VAL A 1 139 ? 15.459 -11.278 -11.902 1.00 77.75 139 VAL A C 1
ATOM 1078 O O . VAL A 1 139 ? 15.987 -10.226 -11.540 1.00 77.75 139 VAL A O 1
ATOM 1081 N N . ILE A 1 140 ? 14.331 -11.289 -12.616 1.00 82.44 140 ILE A N 1
ATOM 1082 C CA . ILE A 1 140 ? 13.622 -10.073 -13.043 1.00 82.44 140 ILE A CA 1
ATOM 1083 C C . ILE A 1 140 ? 13.125 -9.279 -11.831 1.00 82.44 140 ILE A C 1
ATOM 1085 O O . ILE A 1 140 ? 13.196 -8.049 -11.826 1.00 82.44 140 ILE A O 1
ATOM 1089 N N . ARG A 1 141 ? 12.658 -9.974 -10.785 1.00 85.00 141 ARG A N 1
ATOM 1090 C CA . ARG A 1 141 ? 12.060 -9.354 -9.596 1.00 85.00 141 ARG A CA 1
ATOM 1091 C C . ARG A 1 141 ? 12.953 -8.273 -9.000 1.00 85.00 141 ARG A C 1
ATOM 1093 O O . ARG A 1 141 ? 12.474 -7.165 -8.794 1.00 85.00 141 ARG A O 1
ATOM 1100 N N . ASP A 1 142 ? 14.222 -8.575 -8.759 1.00 82.56 142 ASP A N 1
ATOM 1101 C CA . ASP A 1 142 ? 15.106 -7.674 -8.018 1.00 82.56 142 ASP A CA 1
ATOM 1102 C C . ASP A 1 142 ? 15.441 -6.435 -8.859 1.00 82.56 142 ASP A C 1
ATOM 1104 O O . ASP A 1 142 ? 15.422 -5.312 -8.359 1.00 82.56 142 ASP A O 1
ATOM 1108 N N . SER A 1 143 ? 15.599 -6.615 -10.174 1.00 80.38 143 SER A N 1
ATOM 1109 C CA . SER A 1 143 ? 15.800 -5.502 -11.106 1.00 80.38 143 SER A CA 1
ATOM 1110 C C . SER A 1 143 ? 14.581 -4.590 -11.256 1.00 80.38 143 SER A C 1
ATOM 1112 O O . SER A 1 143 ? 14.713 -3.367 -11.243 1.00 80.38 143 SER A O 1
ATOM 1114 N N . VAL A 1 144 ? 13.379 -5.166 -11.340 1.00 87.19 144 VAL A N 1
ATOM 1115 C CA . VAL A 1 144 ? 12.133 -4.392 -11.379 1.00 87.19 144 VAL A CA 1
ATOM 1116 C C . VAL A 1 144 ? 11.931 -3.673 -10.050 1.00 87.19 144 VAL A C 1
ATOM 1118 O O . VAL A 1 144 ? 11.552 -2.506 -10.039 1.00 87.19 144 VAL A O 1
ATOM 1121 N N . HIS A 1 145 ? 12.224 -4.335 -8.931 1.00 85.88 145 HIS A N 1
ATOM 1122 C CA . HIS A 1 145 ? 12.100 -3.743 -7.606 1.00 85.88 145 HIS A CA 1
ATOM 1123 C C . HIS A 1 145 ? 13.053 -2.555 -7.426 1.00 85.88 145 HIS A C 1
ATOM 1125 O O . HIS A 1 145 ? 12.626 -1.504 -6.953 1.00 85.88 145 HIS A O 1
ATOM 1131 N N . ALA A 1 146 ? 14.309 -2.681 -7.864 1.00 83.75 146 ALA A N 1
ATOM 1132 C CA . ALA A 1 146 ? 15.277 -1.587 -7.855 1.00 83.75 146 ALA A CA 1
ATOM 1133 C C . ALA A 1 146 ? 14.815 -0.403 -8.722 1.00 83.75 146 ALA A C 1
ATOM 1135 O O . ALA A 1 146 ? 14.823 0.739 -8.261 1.00 83.75 146 ALA A O 1
ATOM 1136 N N . ALA A 1 147 ? 14.331 -0.668 -9.941 1.00 85.00 147 ALA A N 1
ATOM 1137 C CA . ALA A 1 147 ? 13.822 0.375 -10.833 1.00 85.00 147 ALA A CA 1
ATOM 1138 C C . ALA A 1 147 ? 12.589 1.092 -10.258 1.00 85.00 147 ALA A C 1
ATOM 1140 O O . ALA A 1 147 ? 12.511 2.320 -10.283 1.00 85.00 147 ALA A O 1
ATOM 1141 N N . VAL A 1 148 ? 11.638 0.347 -9.685 1.00 88.06 148 VAL A N 1
ATOM 1142 C CA . VAL A 1 148 ? 10.456 0.923 -9.027 1.00 88.06 148 VAL A CA 1
ATOM 1143 C C . VAL A 1 148 ? 10.860 1.741 -7.802 1.00 88.06 148 VAL A C 1
ATOM 1145 O O . VAL A 1 148 ? 10.336 2.837 -7.608 1.00 88.06 148 VAL A O 1
ATOM 1148 N N . PHE A 1 149 ? 11.806 1.253 -6.997 1.00 85.44 149 PHE A N 1
ATOM 1149 C CA . PHE A 1 149 ? 12.294 1.971 -5.822 1.00 85.44 149 PHE A CA 1
ATOM 1150 C C . PHE A 1 149 ? 12.951 3.302 -6.205 1.00 85.44 149 PHE A C 1
ATOM 1152 O O . PHE A 1 149 ? 12.615 4.339 -5.631 1.00 85.44 149 PHE A O 1
ATOM 1159 N N . ALA A 1 150 ? 13.813 3.300 -7.224 1.00 83.19 150 ALA A N 1
ATOM 1160 C CA . ALA A 1 150 ? 14.434 4.512 -7.749 1.00 83.19 150 ALA A CA 1
ATOM 1161 C C . ALA A 1 150 ? 13.391 5.496 -8.307 1.00 83.19 150 ALA A C 1
ATOM 1163 O O . ALA A 1 150 ? 13.435 6.686 -7.994 1.00 83.19 150 ALA A O 1
ATOM 1164 N N . MET A 1 151 ? 12.403 5.002 -9.063 1.00 84.38 151 MET A N 1
ATOM 1165 C CA . MET A 1 151 ? 11.310 5.817 -9.600 1.00 84.38 151 MET A CA 1
ATOM 1166 C C . MET A 1 151 ? 10.490 6.483 -8.483 1.00 84.38 151 MET A C 1
ATOM 1168 O O . MET A 1 151 ? 10.207 7.679 -8.552 1.00 84.38 151 MET A O 1
ATOM 1172 N N . VAL A 1 152 ? 10.109 5.732 -7.444 1.00 83.50 152 VAL A N 1
ATOM 1173 C CA . VAL A 1 152 ? 9.341 6.256 -6.301 1.00 83.50 152 VAL A CA 1
ATOM 1174 C C . VAL A 1 152 ? 10.176 7.244 -5.486 1.00 83.50 152 VAL A C 1
ATOM 1176 O O . VAL A 1 152 ? 9.664 8.298 -5.108 1.00 83.50 152 VAL A O 1
ATOM 1179 N N . GLY A 1 153 ? 11.461 6.955 -5.268 1.00 82.56 153 GLY A N 1
ATOM 1180 C CA . GLY A 1 153 ? 12.395 7.876 -4.619 1.00 82.56 153 GLY A CA 1
ATOM 1181 C C . GLY A 1 153 ? 12.515 9.199 -5.377 1.00 82.56 153 GLY A C 1
ATOM 1182 O O . GLY A 1 153 ? 12.398 10.268 -4.778 1.00 82.56 153 GLY A O 1
ATOM 1183 N N . ALA A 1 154 ? 12.636 9.135 -6.706 1.00 80.06 154 ALA A N 1
ATOM 1184 C CA . ALA A 1 154 ? 12.633 10.316 -7.560 1.00 80.06 154 ALA A CA 1
ATOM 1185 C C . ALA A 1 154 ? 11.311 11.093 -7.454 1.00 80.06 154 ALA A C 1
ATOM 1187 O O . ALA A 1 154 ? 11.333 12.312 -7.358 1.00 80.06 154 ALA A O 1
ATOM 1188 N N . CYS A 1 155 ? 10.157 10.423 -7.394 1.00 78.06 155 CYS A N 1
ATOM 1189 C CA . CYS A 1 155 ? 8.872 11.108 -7.206 1.00 78.06 155 CYS A CA 1
ATOM 1190 C C . CYS A 1 155 ? 8.754 11.810 -5.848 1.00 78.06 155 CYS A C 1
ATOM 1192 O O . CYS A 1 155 ? 8.181 12.894 -5.766 1.00 78.06 155 CYS A O 1
ATOM 1194 N N . ALA A 1 156 ? 9.259 11.185 -4.784 1.00 75.56 156 ALA A N 1
ATOM 1195 C CA . ALA A 1 156 ? 9.130 11.692 -3.423 1.00 75.56 156 ALA A CA 1
ATOM 1196 C C . ALA A 1 156 ? 10.081 12.862 -3.130 1.00 75.56 156 ALA A C 1
ATOM 1198 O O . ALA A 1 156 ? 9.725 13.766 -2.376 1.00 75.56 156 ALA A O 1
ATOM 1199 N N . TRP A 1 157 ? 11.285 12.837 -3.706 1.00 72.00 157 TRP A N 1
ATOM 1200 C CA . TRP A 1 157 ? 12.338 13.808 -3.407 1.00 72.00 157 TRP A CA 1
ATOM 1201 C C . TRP A 1 157 ? 12.444 14.950 -4.428 1.00 72.00 157 TRP A C 1
ATOM 1203 O O . TRP A 1 157 ? 13.022 15.991 -4.120 1.00 72.00 157 TRP A O 1
ATOM 1213 N N . ARG A 1 158 ? 11.905 14.794 -5.646 1.00 66.75 158 ARG A N 1
ATOM 1214 C CA . ARG A 1 158 ? 12.105 15.780 -6.718 1.00 66.75 158 ARG A CA 1
ATOM 1215 C C . ARG A 1 158 ? 11.395 17.112 -6.412 1.00 66.75 158 ARG A C 1
ATOM 1217 O O . ARG A 1 158 ? 10.174 17.119 -6.225 1.00 66.75 158 ARG A O 1
ATOM 1224 N N . PRO A 1 159 ? 12.124 18.246 -6.395 1.00 57.53 159 PRO A N 1
ATOM 1225 C CA . PRO A 1 159 ? 11.535 19.560 -6.182 1.00 57.53 159 PRO A CA 1
ATOM 1226 C C . PRO A 1 159 ? 10.536 19.923 -7.282 1.00 57.53 159 PRO A C 1
ATOM 1228 O O . PRO A 1 159 ? 10.695 19.594 -8.461 1.00 57.53 159 PRO A O 1
ATOM 1231 N N . ARG A 1 160 ? 9.476 20.631 -6.887 1.00 51.19 160 ARG A N 1
ATOM 1232 C CA . ARG A 1 160 ? 8.444 21.132 -7.793 1.00 51.19 160 ARG A CA 1
ATOM 1233 C C . ARG A 1 160 ? 9.016 22.284 -8.627 1.00 51.19 160 ARG A C 1
ATOM 1235 O O . ARG A 1 160 ? 8.990 23.419 -8.169 1.00 51.19 160 ARG A O 1
ATOM 1242 N N . GLY A 1 161 ? 9.474 22.004 -9.845 1.00 54.06 161 GLY A N 1
ATOM 1243 C CA . GLY A 1 161 ? 9.864 23.051 -10.802 1.00 54.06 161 GLY A CA 1
ATOM 1244 C C . GLY A 1 161 ? 11.090 22.756 -11.660 1.00 54.06 161 GLY A C 1
ATOM 1245 O O . GLY A 1 161 ? 11.331 23.487 -12.618 1.00 54.06 161 GLY A O 1
ATOM 1246 N N . ASP A 1 162 ? 11.827 21.685 -11.379 1.00 43.47 162 ASP A N 1
ATOM 1247 C CA . ASP A 1 162 ? 13.123 21.492 -12.024 1.00 43.47 162 ASP A CA 1
ATOM 1248 C C . ASP A 1 162 ? 12.953 20.688 -13.318 1.00 43.47 162 ASP A C 1
ATOM 1250 O O . ASP A 1 162 ? 12.541 19.514 -13.321 1.00 43.47 162 ASP A O 1
ATOM 1254 N N . ALA A 1 163 ? 13.263 21.358 -14.431 1.00 44.16 163 ALA A N 1
ATOM 1255 C CA . ALA A 1 163 ? 13.384 20.756 -15.749 1.00 44.16 163 ALA A CA 1
ATOM 1256 C C . ALA A 1 163 ? 14.212 19.463 -15.683 1.00 44.16 163 ALA A C 1
ATOM 1258 O O . ALA A 1 163 ? 15.121 19.323 -14.869 1.00 44.16 163 ALA A O 1
ATOM 1259 N N . VAL A 1 164 ? 13.832 18.509 -16.535 1.00 47.56 164 VAL A N 1
ATOM 1260 C CA . VAL A 1 164 ? 14.424 17.176 -16.714 1.00 47.56 164 VAL A CA 1
ATOM 1261 C C . VAL A 1 164 ? 15.954 17.231 -16.664 1.00 47.56 164 VAL A C 1
ATOM 1263 O O . VAL A 1 164 ? 16.604 17.505 -17.666 1.00 47.56 164 VAL A O 1
ATOM 1266 N N . HIS A 1 165 ? 16.524 16.957 -15.490 1.00 43.50 165 HIS A N 1
ATOM 1267 C CA . HIS A 1 165 ? 17.934 16.634 -15.331 1.00 43.50 165 HIS A CA 1
ATOM 1268 C C . HIS A 1 165 ? 18.049 15.134 -15.036 1.00 43.50 165 HIS A C 1
ATOM 1270 O O . HIS A 1 165 ? 17.339 14.638 -14.154 1.00 43.50 165 HIS A O 1
ATOM 1276 N N . PRO A 1 166 ? 18.907 14.400 -15.765 1.00 43.50 166 PRO A N 1
ATOM 1277 C CA . PRO A 1 166 ? 19.028 12.954 -15.647 1.00 43.50 166 PRO A CA 1
ATOM 1278 C C . PRO A 1 166 ? 19.735 12.588 -14.335 1.00 43.50 166 PRO A C 1
ATOM 1280 O O . PRO A 1 166 ? 20.947 12.408 -14.279 1.00 43.50 166 PRO A O 1
ATOM 1283 N N . ALA A 1 167 ? 18.960 12.471 -13.258 1.00 41.69 167 ALA A N 1
ATOM 1284 C CA . ALA A 1 167 ? 19.408 11.944 -11.968 1.00 41.69 167 ALA A CA 1
ATOM 1285 C C . ALA A 1 167 ? 19.522 10.401 -11.958 1.00 41.69 167 ALA A C 1
ATOM 1287 O O . ALA A 1 167 ? 19.806 9.806 -10.919 1.00 41.69 167 ALA A O 1
ATOM 1288 N N . SER A 1 168 ? 19.321 9.738 -13.104 1.00 45.41 168 SER A N 1
ATOM 1289 C CA . SER A 1 168 ? 19.344 8.276 -13.241 1.00 45.41 168 SER A CA 1
ATOM 1290 C C . SER A 1 168 ? 20.746 7.658 -13.164 1.00 45.41 168 SER A C 1
ATOM 1292 O O . SER A 1 168 ? 20.856 6.443 -13.012 1.00 45.41 168 SER A O 1
ATOM 1294 N N . HIS A 1 169 ? 21.817 8.459 -13.220 1.00 42.75 169 HIS A N 1
ATOM 1295 C CA . HIS A 1 169 ? 23.188 7.958 -13.063 1.00 42.75 169 HIS A CA 1
ATOM 1296 C C . HIS A 1 169 ? 23.586 7.746 -11.594 1.00 42.75 169 HIS A C 1
ATOM 1298 O O . HIS A 1 169 ? 24.146 6.709 -11.266 1.00 42.75 169 HIS A O 1
ATOM 1304 N N . ALA A 1 170 ? 23.204 8.642 -10.677 1.00 41.81 170 ALA A N 1
ATOM 1305 C CA . ALA A 1 170 ? 23.620 8.540 -9.272 1.00 41.81 170 ALA A CA 1
ATOM 1306 C C . ALA A 1 170 ? 22.932 7.394 -8.499 1.00 41.81 170 ALA A C 1
ATOM 1308 O O . ALA A 1 170 ? 23.486 6.867 -7.538 1.00 41.81 170 ALA A O 1
ATOM 1309 N N . ALA A 1 171 ? 21.727 6.986 -8.915 1.00 42.34 171 ALA A N 1
ATOM 1310 C CA . ALA A 1 171 ? 21.028 5.845 -8.318 1.00 42.34 171 ALA A CA 1
ATOM 1311 C C . ALA A 1 171 ? 21.550 4.486 -8.828 1.00 42.34 171 ALA A C 1
ATOM 1313 O O . ALA A 1 171 ? 21.404 3.484 -8.129 1.00 42.34 171 ALA A O 1
ATOM 1314 N N . ARG A 1 172 ? 22.174 4.450 -10.018 1.00 47.19 172 ARG A N 1
ATOM 1315 C CA . ARG A 1 172 ? 22.812 3.247 -10.580 1.00 47.19 172 ARG A CA 1
ATOM 1316 C C . ARG A 1 172 ? 24.078 2.873 -9.807 1.00 47.19 172 ARG A C 1
ATOM 1318 O O . ARG A 1 172 ? 24.201 1.725 -9.397 1.00 47.19 172 ARG A O 1
ATOM 1325 N N . ASP A 1 173 ? 24.921 3.854 -9.485 1.00 41.56 173 ASP A N 1
ATOM 1326 C CA . ASP A 1 173 ? 26.176 3.623 -8.749 1.00 41.56 173 ASP A CA 1
ATOM 1327 C C . ASP A 1 173 ? 25.940 3.083 -7.323 1.00 41.56 173 ASP A C 1
ATOM 1329 O O . ASP A 1 173 ? 26.723 2.291 -6.800 1.00 41.56 173 ASP A O 1
ATOM 1333 N N . ALA A 1 174 ? 24.822 3.462 -6.693 1.00 41.22 174 ALA A N 1
ATOM 1334 C CA . ALA A 1 174 ? 24.439 2.950 -5.378 1.00 41.22 174 ALA A CA 1
ATOM 1335 C C . ALA A 1 174 ? 23.880 1.514 -5.422 1.00 41.22 174 ALA A C 1
ATOM 1337 O O . ALA A 1 174 ? 24.012 0.782 -4.443 1.00 41.22 174 ALA A O 1
ATOM 1338 N N . ALA A 1 175 ? 23.263 1.103 -6.536 1.00 40.28 175 ALA A N 1
ATOM 1339 C CA . ALA A 1 175 ? 22.740 -0.252 -6.710 1.00 40.28 175 ALA A CA 1
ATOM 1340 C C . ALA A 1 175 ? 23.850 -1.250 -7.085 1.00 40.28 175 ALA A C 1
ATOM 1342 O O . ALA A 1 175 ? 23.857 -2.363 -6.560 1.00 40.28 175 ALA A O 1
ATOM 1343 N N . ASP A 1 176 ? 24.823 -0.828 -7.898 1.00 44.25 176 ASP A N 1
ATOM 1344 C CA . ASP A 1 176 ? 25.991 -1.644 -8.255 1.00 44.25 176 ASP A CA 1
ATOM 1345 C C . ASP A 1 176 ? 26.934 -1.867 -7.056 1.00 44.25 176 ASP A C 1
ATOM 1347 O O . ASP A 1 176 ? 27.573 -2.909 -6.959 1.00 44.25 176 ASP A O 1
ATOM 1351 N N . SER A 1 177 ? 26.957 -0.955 -6.073 1.00 41.50 177 SER A N 1
ATOM 1352 C CA . SER A 1 177 ? 27.718 -1.130 -4.823 1.00 41.50 177 SER A CA 1
ATOM 1353 C C . SER A 1 177 ? 27.078 -2.108 -3.817 1.00 41.50 177 SER A C 1
ATOM 1355 O O . SER A 1 177 ? 27.703 -2.418 -2.799 1.00 41.50 177 SER A O 1
ATOM 1357 N N . CYS A 1 178 ? 25.842 -2.566 -4.044 1.00 33.62 178 CYS A N 1
ATOM 1358 C CA . CYS A 1 178 ? 25.127 -3.488 -3.151 1.00 33.62 178 CYS A CA 1
ATOM 1359 C C . CYS A 1 178 ? 25.088 -4.940 -3.651 1.00 33.62 178 CYS A C 1
ATOM 1361 O O . CYS A 1 178 ? 24.464 -5.783 -3.002 1.00 33.62 178 CYS A O 1
ATOM 1363 N N . VAL A 1 179 ? 25.755 -5.248 -4.763 1.00 35.78 179 VAL A N 1
ATOM 1364 C CA . VAL A 1 179 ? 25.947 -6.621 -5.240 1.00 35.78 179 VAL A CA 1
ATOM 1365 C C . VAL A 1 179 ? 27.374 -7.055 -4.865 1.00 35.78 179 VAL A C 1
ATOM 1367 O O . VAL A 1 179 ? 28.307 -6.339 -5.223 1.00 35.78 179 VAL A O 1
ATOM 1370 N N . PRO A 1 180 ? 27.563 -8.142 -4.086 1.00 37.84 180 PRO A N 1
ATOM 1371 C CA . PRO A 1 180 ? 28.891 -8.670 -3.768 1.00 37.84 180 PRO A CA 1
ATOM 1372 C C . PRO A 1 180 ? 29.608 -9.245 -4.994 1.00 37.84 180 PRO A C 1
ATOM 1374 O O . PRO A 1 180 ? 28.913 -9.755 -5.904 1.00 37.84 180 PRO A O 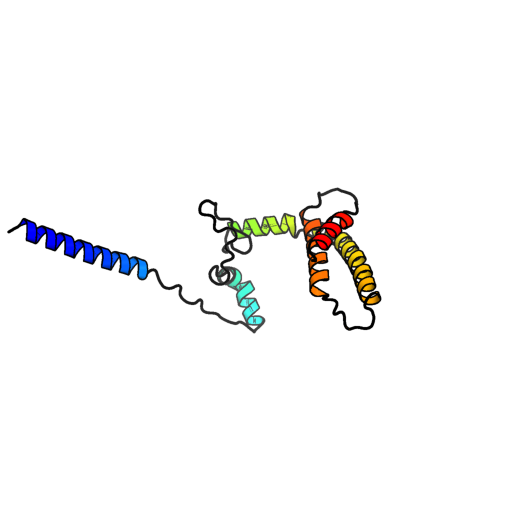1
#

InterPro domains:
  IPR036396 Cytochrome P450 superfamily [G3DSA:1.10.630.10] (14-179)
  IPR036396 Cytochrome P450 superfamily [SSF48264] (33-168)

Sequence (180 aa):
MDTLAQVLTLGTAFIIFLAIFRRSIWHGRAPARPTLVEISDSAVARTALIDHADAFSNHLLTLFPVALVTGQRRRRSDSISSTQYGPLWRVLHCNFTSEALHPSRFDQLSPLRRESVADLVPWLSARVAVGDGGGDVVVIRDSVHAAVFAMVGACAWRPRGDAVHPASHAARDAADSCVP

pLDDT: mean 71.16, std 16.78, range [33.62, 95.12]

Foldseek 3Di:
DVVVVVVVVVVVVVVVVVVVVVVVVVPPPDPDDDDDDDDPDPVVVCCCCPVVVLVPVFDPCVVDVPCVDPDPDDDPPCALVNDGPDPVNVVNVVVCCVPPVDVVLVVVLVVLVVVLCVVLVVVVVVVVVPPPPDDPDPPVVVSVVLSVVVSVVCSVPPDPPDDDDCPVVVSVVVVVVPDD

Organism: NCBI:txid422564

Radius of gyration: 28.71 Å; chains: 1; bounding box: 51×45×97 Å